Protein AF-A0A9N7NUY6-F1 (afdb_monomer)

Solvent-accessible surface area (backbone atoms only — not comparable to full-atom values): 10289 Å² total; per-residue (Å²): 132,96,66,63,71,72,60,40,54,57,51,52,54,42,54,70,32,87,65,58,11,54,56,52,51,49,50,54,33,50,78,67,44,47,50,50,52,76,75,67,54,86,74,86,71,79,90,78,92,64,94,82,74,85,86,71,93,69,85,59,91,86,60,96,50,85,65,53,81,79,43,56,75,67,57,44,51,52,54,50,50,54,57,61,70,30,77,91,62,59,73,85,68,78,90,67,93,65,94,73,82,87,48,74,65,54,52,53,50,32,36,73,68,63,76,45,44,48,37,59,52,45,54,53,49,52,52,51,53,51,57,36,44,69,40,99,72,53,54,68,91,61,98,75,86,56,69,68,58,52,47,50,56,18,44,58,50,36,54,62,66,73,108

Structure (mmCIF, N/CA/C/O backbone):
data_AF-A0A9N7NUY6-F1
#
_entry.id   AF-A0A9N7NUY6-F1
#
loop_
_atom_site.group_PDB
_atom_site.id
_atom_site.type_symbol
_atom_site.label_atom_id
_atom_site.label_alt_id
_atom_site.label_comp_id
_atom_site.label_asym_id
_atom_site.label_entity_id
_atom_site.label_seq_id
_atom_site.pdbx_PDB_ins_code
_atom_site.Cartn_x
_atom_site.Cartn_y
_atom_site.Cartn_z
_atom_site.occupancy
_atom_site.B_iso_or_equiv
_atom_site.auth_seq_id
_atom_site.auth_comp_id
_atom_site.auth_asym_id
_atom_site.auth_atom_id
_atom_site.pdbx_PDB_model_num
ATOM 1 N N . PRO A 1 1 ? 8.171 9.502 -24.222 1.00 76.06 1 PRO A N 1
ATOM 2 C CA . PRO A 1 1 ? 7.004 10.214 -24.803 1.00 76.06 1 PRO A CA 1
ATOM 3 C C . PRO A 1 1 ? 5.760 9.887 -23.973 1.00 76.06 1 PRO A C 1
ATOM 5 O O . PRO A 1 1 ? 5.612 8.737 -23.573 1.00 76.06 1 PRO A O 1
ATOM 8 N N . ARG A 1 2 ? 4.897 10.867 -23.682 1.00 84.69 2 ARG A N 1
ATOM 9 C CA . ARG A 1 2 ? 3.636 10.600 -22.977 1.00 84.69 2 ARG A CA 1
ATOM 10 C C . ARG A 1 2 ? 2.635 10.021 -23.978 1.00 84.69 2 ARG A C 1
ATOM 12 O O . ARG A 1 2 ? 2.288 10.689 -24.944 1.00 84.69 2 ARG A O 1
ATOM 19 N N . MET A 1 3 ? 2.215 8.780 -23.766 1.00 90.56 3 MET A N 1
ATOM 20 C CA . MET A 1 3 ? 1.298 8.050 -24.644 1.00 90.56 3 MET A CA 1
ATOM 21 C C . MET A 1 3 ? 0.168 7.471 -23.796 1.00 90.56 3 MET A C 1
ATOM 23 O O . MET A 1 3 ? 0.414 6.978 -22.699 1.00 90.56 3 MET A O 1
ATOM 27 N N . ALA A 1 4 ? -1.065 7.552 -24.287 1.00 93.25 4 ALA A N 1
ATOM 28 C CA . ALA A 1 4 ? -2.247 7.039 -23.603 1.00 93.25 4 ALA A CA 1
ATOM 29 C C . ALA A 1 4 ? -3.249 6.484 -24.624 1.00 93.25 4 ALA A C 1
ATOM 31 O O . ALA A 1 4 ? -3.191 6.819 -25.811 1.00 93.25 4 ALA A O 1
ATOM 32 N N . GLY A 1 5 ? -4.166 5.633 -24.162 1.00 93.50 5 GLY A N 1
ATOM 33 C CA . GLY A 1 5 ? -5.208 5.045 -25.005 1.00 93.50 5 GLY A CA 1
ATOM 34 C C . GLY A 1 5 ? -4.640 4.164 -26.121 1.00 93.50 5 GLY A C 1
ATOM 35 O O . GLY A 1 5 ? -3.661 3.453 -25.926 1.00 93.50 5 GLY A O 1
ATOM 36 N N . PHE A 1 6 ? -5.234 4.213 -27.312 1.00 94.69 6 PHE A N 1
ATOM 37 C CA . PHE A 1 6 ? -4.855 3.350 -28.439 1.00 94.69 6 PHE A CA 1
ATOM 38 C C . PHE A 1 6 ? -3.360 3.415 -28.802 1.00 94.69 6 PHE A C 1
ATOM 40 O O . PHE A 1 6 ? -2.754 2.391 -29.116 1.00 94.69 6 PHE A O 1
ATOM 47 N N . LEU A 1 7 ? -2.743 4.597 -28.693 1.00 93.50 7 LEU A N 1
ATOM 48 C CA . LEU A 1 7 ? -1.335 4.793 -29.036 1.00 93.50 7 LEU A CA 1
ATOM 49 C C . LEU A 1 7 ? -0.398 3.943 -28.165 1.00 93.50 7 LEU A C 1
ATOM 51 O O . LEU A 1 7 ? 0.581 3.405 -28.678 1.00 93.50 7 LEU A O 1
ATOM 55 N N . VAL A 1 8 ? -0.715 3.765 -26.873 1.00 95.25 8 VAL A N 1
ATOM 56 C CA . VAL A 1 8 ? 0.107 2.921 -25.989 1.00 95.25 8 VAL A CA 1
ATOM 57 C C . VAL A 1 8 ? 0.049 1.457 -26.416 1.00 95.25 8 VAL A C 1
ATOM 59 O O . VAL A 1 8 ? 1.061 0.768 -26.370 1.00 95.25 8 VAL A O 1
ATOM 62 N N . ARG A 1 9 ? -1.109 0.998 -26.907 1.00 94.12 9 ARG A N 1
ATOM 63 C CA . ARG A 1 9 ? -1.303 -0.382 -27.361 1.00 94.12 9 ARG A CA 1
ATOM 64 C C . ARG A 1 9 ? -0.483 -0.685 -28.612 1.00 94.12 9 ARG A C 1
ATOM 66 O O . ARG A 1 9 ? 0.156 -1.728 -28.675 1.00 94.12 9 ARG A O 1
ATOM 73 N N . VAL A 1 10 ? -0.471 0.232 -29.582 1.00 93.62 10 VAL A N 1
ATOM 74 C CA . VAL A 1 10 ? 0.333 0.091 -30.809 1.00 93.62 10 VAL A CA 1
ATOM 75 C C . VAL A 1 10 ? 1.825 0.070 -30.485 1.00 93.62 10 VAL A C 1
ATOM 77 O O . VAL A 1 10 ? 2.559 -0.760 -31.012 1.00 93.62 10 VAL A O 1
ATOM 80 N N . VAL A 1 11 ? 2.278 0.955 -29.595 1.00 92.06 11 VAL A N 1
ATOM 81 C CA . VAL A 1 11 ? 3.693 1.020 -29.206 1.00 92.06 11 VAL A CA 1
ATOM 82 C C . VAL A 1 11 ? 4.115 -0.201 -28.392 1.00 92.06 11 VAL A C 1
ATOM 84 O O . VAL A 1 11 ? 5.199 -0.721 -28.635 1.00 92.06 11 VAL A O 1
ATOM 87 N N . ALA A 1 12 ? 3.269 -0.698 -27.485 1.00 93.81 12 ALA A N 1
ATOM 88 C CA . ALA A 1 12 ? 3.522 -1.945 -26.764 1.00 93.81 12 ALA A CA 1
ATOM 89 C C . ALA A 1 12 ? 3.647 -3.133 -27.732 1.00 93.81 12 ALA A C 1
ATOM 91 O O . ALA A 1 12 ? 4.642 -3.848 -27.693 1.00 93.81 12 ALA A O 1
ATOM 92 N N . TRP A 1 13 ? 2.716 -3.262 -28.683 1.00 94.69 13 TRP A N 1
ATOM 93 C CA . TRP A 1 13 ? 2.779 -4.296 -29.720 1.00 94.69 13 TRP A CA 1
ATOM 94 C C . TRP A 1 13 ? 4.060 -4.211 -30.567 1.00 94.69 13 TRP A C 1
ATOM 96 O O . TRP A 1 13 ? 4.680 -5.226 -30.876 1.00 94.69 13 TRP A O 1
ATOM 106 N N . LEU A 1 14 ? 4.499 -2.996 -30.913 1.00 93.81 14 LEU A N 1
ATOM 107 C CA . LEU A 1 14 ? 5.741 -2.783 -31.655 1.00 93.81 14 LEU A CA 1
ATOM 108 C C . LEU A 1 14 ? 6.985 -3.152 -30.830 1.00 93.81 14 LEU A C 1
ATOM 110 O O . LEU A 1 14 ? 7.925 -3.720 -31.380 1.00 93.81 14 LEU A O 1
ATOM 114 N N . LEU A 1 15 ? 6.988 -2.851 -29.526 1.00 92.94 15 LEU A N 1
ATOM 115 C CA . LEU A 1 15 ? 8.057 -3.230 -28.595 1.00 92.94 15 LEU A CA 1
ATOM 116 C C . LEU A 1 15 ? 8.148 -4.748 -28.392 1.00 92.94 15 LEU A C 1
ATOM 118 O O . LEU A 1 15 ? 9.247 -5.265 -28.217 1.00 92.94 15 LEU A O 1
ATOM 122 N N . GLU A 1 16 ? 7.020 -5.453 -28.444 1.00 95.19 16 GLU A N 1
ATOM 123 C CA . GLU A 1 16 ? 6.944 -6.915 -28.326 1.00 95.19 16 GLU A CA 1
ATOM 124 C C . GLU A 1 16 ? 7.281 -7.645 -29.640 1.00 95.19 16 GLU A C 1
ATOM 126 O O . GLU A 1 16 ? 7.495 -8.857 -29.646 1.00 95.19 16 GLU A O 1
ATOM 131 N N . SER A 1 17 ? 7.366 -6.928 -30.766 1.00 95.19 17 SER A N 1
ATOM 132 C CA . SER A 1 17 ? 7.723 -7.515 -32.058 1.00 95.19 17 SER A CA 1
ATOM 133 C C . SER A 1 17 ? 9.192 -7.979 -32.084 1.00 95.19 17 SER A C 1
ATOM 135 O O . SER A 1 17 ? 10.079 -7.183 -31.766 1.00 95.19 17 SER A O 1
ATOM 137 N N . PRO A 1 18 ? 9.499 -9.204 -32.560 1.00 90.00 18 PRO A N 1
ATOM 138 C CA . PRO A 1 18 ? 10.855 -9.765 -32.528 1.00 90.00 18 PRO A CA 1
ATOM 139 C C . PRO A 1 18 ? 11.931 -8.918 -33.222 1.00 90.00 18 PRO A C 1
ATOM 141 O O . PRO A 1 18 ? 13.077 -8.887 -32.783 1.00 90.00 18 PRO A O 1
ATOM 144 N N . ILE A 1 19 ? 11.573 -8.234 -34.312 1.00 89.06 19 ILE A N 1
ATOM 145 C CA . ILE A 1 19 ? 12.518 -7.458 -35.129 1.00 89.06 19 ILE A CA 1
ATOM 146 C C . ILE A 1 19 ? 12.427 -5.973 -34.771 1.00 89.06 19 ILE A C 1
ATOM 148 O O . ILE A 1 19 ? 13.423 -5.339 -34.419 1.00 89.06 19 ILE A O 1
ATOM 152 N N . PHE A 1 20 ? 11.219 -5.408 -34.827 1.00 91.50 20 PHE A N 1
ATOM 153 C CA . PHE A 1 20 ? 11.017 -3.977 -34.612 1.00 91.50 20 PHE A CA 1
ATOM 154 C C . PHE A 1 20 ? 11.225 -3.559 -33.152 1.00 91.50 20 PHE A C 1
ATOM 156 O O . PHE A 1 20 ? 11.720 -2.458 -32.906 1.00 91.50 20 PHE A O 1
ATOM 163 N N . GLY A 1 21 ? 10.931 -4.442 -32.194 1.00 92.88 21 GLY A N 1
ATOM 164 C CA . GLY A 1 21 ? 11.109 -4.176 -30.770 1.00 92.88 21 GLY A CA 1
ATOM 165 C C . GLY A 1 21 ? 12.572 -3.974 -30.395 1.00 92.88 21 GLY A C 1
ATOM 166 O O . GLY A 1 21 ? 12.907 -3.005 -29.713 1.00 92.88 21 GLY A O 1
ATOM 167 N N . GLY A 1 22 ? 13.469 -4.817 -30.918 1.00 91.81 22 GLY A N 1
ATOM 168 C CA . GLY A 1 22 ? 14.912 -4.693 -30.694 1.00 91.81 22 GLY A CA 1
ATOM 169 C C . GLY A 1 22 ? 15.488 -3.383 -31.240 1.00 91.81 22 GLY A C 1
ATOM 170 O O . GLY A 1 22 ? 16.233 -2.693 -30.541 1.00 91.81 22 GLY A O 1
ATOM 171 N N . ILE A 1 23 ? 15.087 -2.997 -32.457 1.00 92.75 23 ILE A N 1
ATOM 172 C CA . ILE A 1 23 ? 15.505 -1.736 -33.091 1.00 92.75 23 ILE A CA 1
ATOM 173 C C . ILE A 1 23 ? 15.007 -0.540 -32.273 1.00 92.75 23 ILE A C 1
ATOM 175 O O . ILE A 1 23 ? 15.782 0.359 -31.937 1.00 92.75 23 ILE A O 1
ATOM 179 N N . LEU A 1 24 ? 13.724 -0.536 -31.911 1.00 91.81 24 LEU A N 1
ATOM 180 C CA . LEU A 1 24 ? 13.118 0.540 -31.134 1.00 91.81 24 LEU A CA 1
ATOM 181 C C . LEU A 1 24 ? 13.771 0.677 -29.752 1.00 91.81 24 LEU A C 1
ATOM 183 O O . LEU A 1 24 ? 14.123 1.784 -29.340 1.00 91.81 24 LEU A O 1
ATOM 187 N N . LEU A 1 25 ? 14.001 -0.438 -29.056 1.00 91.62 25 LEU A N 1
ATOM 188 C CA . LEU A 1 25 ? 14.656 -0.458 -27.750 1.00 91.62 25 LEU A CA 1
ATOM 189 C C . LEU A 1 25 ? 16.107 0.030 -27.829 1.00 91.62 25 LEU A C 1
ATOM 191 O O . LEU A 1 25 ? 16.554 0.756 -26.939 1.00 91.62 25 LEU A O 1
ATOM 195 N N . TYR A 1 26 ? 16.836 -0.325 -28.890 1.00 91.00 26 TYR A N 1
ATOM 196 C CA . TYR A 1 26 ? 18.185 0.182 -29.132 1.00 91.00 26 TYR A CA 1
ATOM 197 C C . TYR A 1 26 ? 18.196 1.713 -29.223 1.00 91.00 26 TYR A C 1
ATOM 199 O O . TYR A 1 26 ? 18.966 2.359 -28.509 1.00 91.00 26 TYR A O 1
ATOM 207 N N . PHE A 1 27 ? 17.304 2.308 -30.024 1.00 91.75 27 PHE A N 1
ATOM 208 C CA . PHE A 1 27 ? 17.191 3.767 -30.120 1.00 91.75 27 PHE A CA 1
ATOM 209 C C . PHE A 1 27 ? 16.808 4.409 -28.785 1.00 91.75 27 PHE A C 1
ATOM 211 O O . PHE A 1 27 ? 17.408 5.413 -28.405 1.00 91.75 27 PHE A O 1
ATOM 218 N N . LEU A 1 28 ? 15.872 3.819 -28.034 1.00 92.00 28 LEU A N 1
ATOM 219 C CA . LEU A 1 28 ? 15.496 4.318 -26.709 1.00 92.00 28 LEU A CA 1
ATOM 220 C C . LEU A 1 28 ? 16.687 4.302 -25.740 1.00 92.00 28 LEU A C 1
ATOM 222 O O . LEU A 1 28 ? 16.945 5.305 -25.079 1.00 92.00 28 LEU A O 1
ATOM 226 N N . LYS A 1 29 ? 17.458 3.211 -25.681 1.00 92.81 29 LYS A N 1
ATOM 227 C CA . LYS A 1 29 ? 18.650 3.118 -24.819 1.00 92.81 29 LYS A CA 1
ATOM 228 C C . LYS A 1 29 ? 19.759 4.073 -25.253 1.00 92.81 29 LYS A C 1
ATOM 230 O O . LYS A 1 29 ? 20.421 4.660 -24.400 1.00 92.81 29 LYS A O 1
ATOM 235 N N . LYS A 1 30 ? 19.967 4.230 -26.561 1.00 92.00 30 LYS A N 1
ATOM 236 C CA . LYS A 1 30 ? 20.984 5.125 -27.126 1.00 92.00 30 LYS A CA 1
ATOM 237 C C . LYS A 1 30 ? 20.658 6.592 -26.849 1.00 92.00 30 LYS A C 1
ATOM 239 O O . LYS A 1 30 ? 21.516 7.313 -26.356 1.00 92.00 30 LYS A O 1
ATOM 244 N N . ASN A 1 31 ? 19.417 7.008 -27.100 1.00 93.06 31 ASN A N 1
ATOM 245 C CA . ASN A 1 31 ? 18.982 8.395 -26.916 1.00 93.06 31 ASN A CA 1
ATOM 246 C C . ASN A 1 31 ? 18.939 8.815 -25.437 1.00 93.06 31 ASN A C 1
ATOM 248 O O . ASN A 1 31 ? 19.050 9.999 -25.147 1.00 93.06 31 ASN A O 1
ATOM 252 N N . ASN A 1 32 ? 18.813 7.858 -24.509 1.00 92.81 32 ASN A N 1
ATOM 253 C CA . ASN A 1 32 ? 18.884 8.099 -23.062 1.00 92.81 32 ASN A CA 1
ATOM 254 C C . ASN A 1 32 ? 2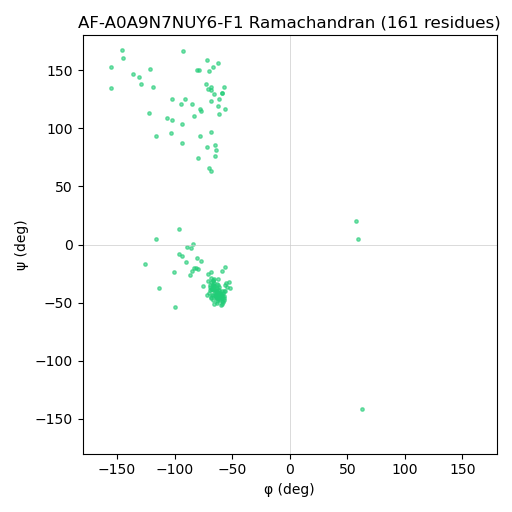0.282 7.831 -22.470 1.00 92.81 32 ASN A C 1
ATOM 256 O O . ASN A 1 32 ? 20.411 7.704 -21.257 1.00 92.81 32 ASN A O 1
ATOM 260 N N . LEU A 1 33 ? 21.323 7.686 -23.303 1.00 92.62 33 LEU A N 1
ATOM 261 C CA . LEU A 1 33 ? 22.721 7.443 -22.904 1.00 92.62 33 LEU A CA 1
ATOM 262 C C . LEU A 1 33 ? 22.974 6.160 -22.084 1.00 92.62 33 LEU A C 1
ATOM 264 O O . LEU A 1 33 ? 24.113 5.878 -21.720 1.00 92.62 33 LEU A O 1
ATOM 268 N N . ILE A 1 34 ? 21.960 5.317 -21.868 1.00 93.81 34 ILE A N 1
ATOM 269 C CA . ILE A 1 34 ? 22.080 4.035 -21.156 1.00 93.81 34 ILE A CA 1
ATOM 270 C C . ILE A 1 34 ? 23.082 3.128 -21.869 1.00 93.81 34 ILE A C 1
ATOM 272 O O . ILE A 1 34 ? 23.924 2.508 -21.231 1.00 93.81 34 ILE A O 1
ATOM 276 N N . HIS A 1 35 ? 23.027 3.072 -23.202 1.00 91.56 35 HIS A N 1
ATOM 277 C CA . HIS A 1 35 ? 23.982 2.286 -23.985 1.00 91.56 35 HIS A CA 1
ATOM 278 C C . HIS A 1 35 ? 25.421 2.808 -23.829 1.00 91.56 35 HIS A C 1
ATOM 280 O O . HIS A 1 35 ? 26.363 2.024 -23.810 1.00 91.56 35 HIS A O 1
ATOM 286 N N . GLN A 1 36 ? 25.600 4.125 -23.680 1.00 90.81 36 GLN A N 1
ATOM 287 C CA . GLN A 1 36 ? 26.915 4.715 -23.438 1.00 90.81 36 GLN A CA 1
ATOM 288 C C . GLN A 1 36 ? 27.453 4.336 -22.056 1.00 90.81 36 GLN A C 1
ATOM 290 O O . GLN A 1 36 ? 28.597 3.903 -21.940 1.00 90.81 36 GLN A O 1
ATOM 295 N N . LEU A 1 37 ? 26.607 4.444 -21.031 1.00 92.00 37 LEU A N 1
ATOM 296 C CA . LEU A 1 37 ? 26.958 4.126 -19.653 1.00 92.00 37 LEU A CA 1
ATOM 297 C C . LEU A 1 37 ? 27.245 2.631 -19.458 1.00 92.00 37 LEU A C 1
ATOM 299 O O . LEU A 1 37 ? 28.292 2.273 -18.941 1.00 92.00 37 LEU A O 1
ATOM 303 N N . VAL A 1 38 ? 26.342 1.753 -19.897 1.00 90.88 38 VAL A N 1
ATOM 304 C CA . VAL A 1 38 ? 26.436 0.309 -19.626 1.00 90.88 38 VAL A CA 1
ATOM 305 C C . VAL A 1 38 ? 27.503 -0.379 -20.481 1.00 90.88 38 VAL A C 1
ATOM 307 O O . VAL A 1 38 ? 28.144 -1.312 -20.009 1.00 90.88 38 VAL A O 1
ATOM 310 N N . SER A 1 39 ? 27.695 0.043 -21.736 1.00 90.94 39 SER A N 1
ATOM 311 C CA . SER A 1 39 ? 28.579 -0.669 -22.672 1.00 90.94 39 SER A CA 1
ATOM 312 C C . SER A 1 39 ? 29.959 -0.038 -22.843 1.00 90.94 39 SER A C 1
ATOM 314 O O . SER A 1 39 ? 30.881 -0.744 -23.243 1.00 90.94 39 SER A O 1
ATOM 316 N N . PHE A 1 40 ? 30.122 1.263 -22.572 1.00 93.06 40 PHE A N 1
ATOM 317 C CA . PHE A 1 40 ? 31.380 1.970 -22.853 1.00 93.06 40 PHE A CA 1
ATOM 318 C C . PHE A 1 40 ? 31.994 2.698 -21.654 1.00 93.06 40 PHE A C 1
ATOM 320 O O . PHE A 1 40 ? 33.176 3.042 -21.717 1.00 93.06 40 PHE A O 1
ATOM 327 N N . ALA A 1 41 ? 31.247 2.952 -20.575 1.00 93.00 41 ALA A N 1
ATOM 328 C CA . ALA A 1 41 ? 31.835 3.579 -19.397 1.00 93.00 41 ALA A CA 1
ATOM 329 C C . ALA A 1 41 ? 32.746 2.591 -18.658 1.00 93.00 41 ALA A C 1
ATOM 331 O O . ALA A 1 41 ? 32.415 1.420 -18.477 1.00 93.00 41 ALA A O 1
ATOM 332 N N . LYS A 1 42 ? 33.904 3.082 -18.211 1.00 92.88 42 LYS A N 1
ATOM 333 C CA . LYS A 1 42 ? 34.809 2.337 -17.334 1.00 92.88 42 LYS A CA 1
ATOM 334 C C . LYS A 1 42 ? 34.486 2.705 -15.892 1.00 92.88 42 LYS A C 1
ATOM 336 O O . LYS A 1 42 ? 34.842 3.793 -15.452 1.00 92.88 42 LYS A O 1
ATOM 341 N N . ILE A 1 43 ? 33.799 1.808 -15.195 1.00 92.88 43 ILE A N 1
ATOM 342 C CA . ILE A 1 43 ? 33.516 1.915 -13.761 1.00 92.88 43 ILE A CA 1
ATOM 343 C C . ILE A 1 43 ? 34.618 1.135 -13.046 1.00 92.88 43 ILE A C 1
ATOM 345 O O . ILE A 1 43 ? 34.852 -0.029 -13.370 1.00 92.88 43 ILE A O 1
ATOM 349 N N . GLN A 1 44 ? 35.363 1.807 -12.170 1.00 94.25 44 GLN A N 1
ATOM 350 C CA . GLN A 1 44 ? 36.508 1.205 -11.474 1.00 94.25 44 GLN A CA 1
ATOM 351 C C . GLN A 1 44 ? 36.061 0.481 -10.205 1.00 94.25 44 GLN A C 1
ATOM 353 O O . GLN A 1 44 ? 36.709 -0.456 -9.745 1.00 94.25 44 GLN A O 1
ATOM 358 N N . GLU A 1 45 ? 34.944 0.933 -9.652 1.00 92.69 45 GLU A N 1
ATOM 359 C CA . GLU A 1 45 ? 34.326 0.412 -8.456 1.00 92.69 45 GLU A CA 1
ATOM 360 C C . GLU A 1 45 ? 33.773 -0.999 -8.714 1.00 92.69 45 GLU A C 1
ATOM 362 O O . GLU A 1 45 ? 33.127 -1.242 -9.741 1.00 92.69 45 GLU A O 1
ATOM 367 N N . PRO A 1 46 ? 33.995 -1.950 -7.791 1.00 92.44 46 PRO A N 1
ATOM 368 C CA . PRO A 1 46 ? 33.382 -3.264 -7.887 1.00 92.44 46 PRO A CA 1
ATOM 369 C C . PRO A 1 46 ? 31.856 -3.160 -7.716 1.00 92.44 46 PRO A C 1
ATOM 371 O O . PRO A 1 46 ? 31.362 -2.255 -7.037 1.00 92.44 46 PRO A O 1
ATOM 374 N N . PRO A 1 47 ? 31.082 -4.092 -8.296 1.00 92.81 47 PRO A N 1
ATOM 375 C CA . PRO A 1 47 ? 29.631 -4.063 -8.184 1.00 92.81 47 PRO A CA 1
ATOM 376 C C . PRO A 1 47 ? 29.181 -4.298 -6.737 1.00 92.81 47 PRO A C 1
ATOM 378 O O . PRO A 1 47 ? 29.556 -5.288 -6.108 1.00 92.81 47 PRO A O 1
ATOM 381 N N . LEU A 1 48 ? 28.316 -3.413 -6.241 1.00 92.88 48 LEU A N 1
ATOM 382 C CA . LEU A 1 48 ? 27.622 -3.565 -4.967 1.00 92.88 48 LEU A CA 1
ATOM 383 C C . LEU A 1 48 ? 26.178 -4.022 -5.228 1.00 92.88 48 LEU A C 1
ATOM 385 O O . LEU A 1 48 ? 25.356 -3.250 -5.714 1.00 92.88 48 LEU A O 1
ATOM 389 N N . PHE A 1 49 ? 25.873 -5.289 -4.933 1.00 92.75 49 PHE A N 1
ATOM 390 C CA . PHE A 1 49 ? 24.559 -5.887 -5.228 1.00 92.75 49 PHE A CA 1
ATOM 391 C C . PHE A 1 49 ? 23.497 -5.622 -4.156 1.00 92.75 49 PHE A C 1
ATOM 393 O O . PHE A 1 49 ? 22.304 -5.695 -4.443 1.00 92.75 49 PHE A O 1
ATOM 400 N N . VAL A 1 50 ? 23.926 -5.328 -2.928 1.00 93.69 50 VAL A N 1
ATOM 401 C CA . VAL A 1 50 ? 23.056 -5.006 -1.792 1.00 93.69 50 VAL A CA 1
ATOM 402 C C . VAL A 1 50 ? 23.624 -3.802 -1.044 1.00 93.69 50 VAL A C 1
ATOM 404 O O . VAL A 1 50 ? 24.846 -3.671 -0.993 1.00 93.69 50 VAL A O 1
ATOM 407 N N . PRO A 1 51 ? 22.789 -2.928 -0.456 1.00 91.12 51 PRO A N 1
ATOM 408 C CA . PRO A 1 51 ? 23.287 -1.802 0.324 1.00 91.12 51 PRO A CA 1
ATOM 409 C C . PRO A 1 51 ? 24.202 -2.277 1.463 1.00 91.12 51 PRO A C 1
ATOM 411 O O . PRO A 1 51 ? 23.762 -2.991 2.362 1.00 91.12 51 PRO A O 1
ATOM 414 N N . SER A 1 52 ? 25.479 -1.890 1.421 1.00 89.19 52 SER A N 1
ATOM 415 C CA . SER A 1 52 ? 26.441 -2.116 2.501 1.00 89.19 52 SER A CA 1
ATOM 416 C C . SER A 1 52 ? 26.641 -0.807 3.257 1.00 89.19 52 SER A C 1
ATOM 418 O O . SER A 1 52 ? 27.412 0.055 2.830 1.00 89.19 52 SER A O 1
ATOM 420 N N . HIS A 1 53 ? 25.917 -0.641 4.359 1.00 82.75 53 HIS A N 1
ATOM 421 C CA . HIS A 1 53 ? 26.100 0.503 5.244 1.00 82.75 53 HIS A CA 1
ATOM 422 C C . HIS A 1 53 ? 27.128 0.139 6.319 1.00 82.75 53 HIS A C 1
ATOM 424 O O . HIS A 1 53 ? 26.945 -0.886 6.982 1.00 82.75 53 HIS A O 1
ATOM 430 N N . PRO A 1 54 ? 28.212 0.919 6.493 1.00 82.44 54 PRO A N 1
ATOM 431 C CA . PRO A 1 54 ? 29.072 0.747 7.652 1.00 82.44 54 PRO A CA 1
ATOM 432 C C . PRO A 1 54 ? 28.228 1.014 8.901 1.00 82.44 54 PRO A C 1
ATOM 434 O O . PRO A 1 54 ? 27.561 2.043 8.996 1.00 82.44 54 PRO A O 1
ATOM 437 N N . TYR A 1 55 ? 28.203 0.053 9.820 1.00 73.31 55 TYR A N 1
ATOM 438 C CA . TYR A 1 55 ? 27.574 0.248 11.117 1.00 73.31 55 TYR A CA 1
ATOM 439 C C . TYR A 1 55 ? 28.577 0.958 12.023 1.00 73.31 55 TYR A C 1
ATOM 441 O O . TYR A 1 55 ? 29.594 0.375 12.396 1.00 73.31 55 TYR A O 1
ATOM 449 N N 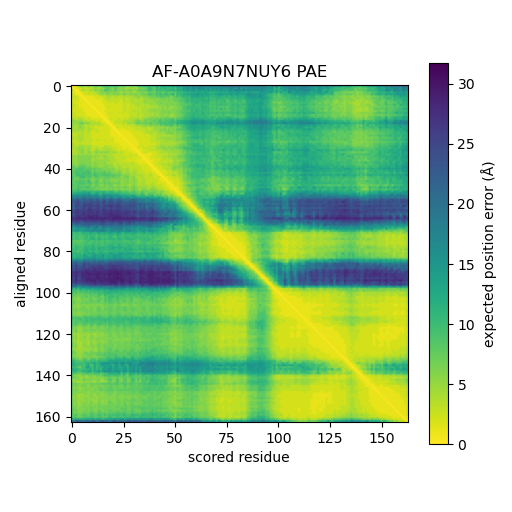. GLU A 1 56 ? 28.298 2.214 12.346 1.00 74.69 56 GLU A N 1
ATOM 450 C CA . GLU A 1 56 ? 28.937 2.913 13.454 1.00 74.69 56 GLU A CA 1
ATOM 451 C C . GLU A 1 56 ? 27.938 2.916 14.612 1.00 74.69 56 GLU A C 1
ATOM 453 O O . GLU A 1 56 ? 26.786 3.317 14.441 1.00 74.69 56 GLU A O 1
ATOM 458 N N . GLU A 1 57 ? 28.356 2.420 15.776 1.00 64.31 57 GLU A N 1
ATOM 459 C CA . GLU A 1 57 ? 27.559 2.473 17.001 1.00 64.31 57 GLU A CA 1
ATOM 460 C C . GLU A 1 57 ? 27.534 3.930 17.482 1.00 64.31 57 GLU A C 1
ATOM 462 O O . GLU A 1 57 ? 28.374 4.382 18.258 1.00 64.31 57 GLU A O 1
ATOM 467 N N . ILE A 1 58 ? 26.617 4.715 16.921 1.00 67.06 58 ILE A N 1
ATOM 468 C CA . ILE A 1 58 ? 26.364 6.078 17.373 1.00 67.06 58 ILE A CA 1
ATOM 469 C C . ILE A 1 58 ? 25.541 5.949 18.655 1.00 67.06 58 ILE A C 1
ATOM 471 O O . ILE A 1 58 ? 24.406 5.475 18.614 1.00 67.06 58 ILE A O 1
ATOM 475 N N . GLU A 1 59 ? 26.099 6.364 19.796 1.00 61.44 59 GLU A N 1
ATOM 476 C CA . GLU A 1 59 ? 25.326 6.528 21.031 1.00 61.44 59 GLU A CA 1
ATOM 477 C C . GLU A 1 59 ? 24.297 7.655 20.837 1.00 61.44 59 GLU A C 1
ATOM 479 O O . GLU A 1 59 ? 24.539 8.829 21.136 1.00 61.44 59 GLU A O 1
ATOM 484 N N . GLU A 1 60 ? 23.135 7.311 20.285 1.00 61.22 60 GLU A N 1
ATOM 485 C CA . GLU A 1 60 ? 21.994 8.211 20.184 1.00 61.22 60 GLU A CA 1
ATOM 486 C C . GLU A 1 60 ? 21.441 8.462 21.593 1.00 61.22 60 GLU A C 1
ATOM 488 O O . GLU A 1 60 ? 20.665 7.677 22.136 1.00 61.22 60 GLU A O 1
ATOM 493 N N . LYS A 1 61 ? 21.865 9.578 22.198 1.00 60.44 61 LYS A N 1
ATOM 494 C CA . LYS A 1 61 ? 21.584 9.951 23.598 1.00 60.44 61 LYS A CA 1
ATOM 495 C C . LYS A 1 61 ? 20.097 10.004 23.977 1.00 60.44 61 LYS A C 1
ATOM 497 O O . LYS A 1 61 ? 19.790 9.906 25.161 1.00 60.44 61 LYS A O 1
ATOM 502 N N . ASP A 1 62 ? 19.198 10.103 22.996 1.00 58.50 62 ASP A N 1
ATOM 503 C CA . ASP A 1 62 ? 17.760 10.309 23.211 1.00 58.50 62 ASP A CA 1
ATOM 504 C C . ASP A 1 62 ? 16.871 9.152 22.719 1.00 58.50 62 ASP A C 1
ATOM 506 O O . ASP A 1 62 ? 15.642 9.240 22.785 1.00 58.50 62 ASP A O 1
ATOM 510 N N . VAL A 1 63 ? 17.448 8.042 22.242 1.00 61.41 63 VAL A N 1
ATOM 511 C CA . VAL A 1 63 ? 16.661 6.929 21.691 1.00 61.41 63 VAL A CA 1
ATOM 512 C C . VAL A 1 63 ? 16.664 5.749 22.658 1.00 61.41 63 VAL A C 1
ATOM 514 O O . VAL A 1 63 ? 17.644 5.022 22.800 1.00 61.41 63 VAL A O 1
ATOM 517 N N . LYS A 1 64 ? 15.513 5.499 23.298 1.00 61.41 64 LYS A N 1
ATOM 518 C CA . LYS A 1 64 ? 15.223 4.241 24.014 1.00 61.41 64 LYS A CA 1
ATOM 519 C C . LYS A 1 64 ? 15.047 3.101 22.991 1.00 61.41 64 LYS A C 1
ATOM 521 O O . LYS A 1 64 ? 13.934 2.634 22.767 1.00 61.41 64 LYS A O 1
ATOM 526 N N . GLY A 1 65 ? 16.120 2.752 22.280 1.00 57.50 65 GLY A N 1
ATOM 527 C CA . GLY A 1 65 ? 16.086 2.021 21.008 1.00 57.50 65 GLY A CA 1
ATOM 528 C C . GLY A 1 65 ? 16.656 0.600 20.965 1.00 57.50 65 GLY A C 1
ATOM 529 O O . GLY A 1 65 ? 16.057 -0.226 20.275 1.00 57.50 65 GLY A O 1
ATOM 530 N N . PRO A 1 66 ? 17.759 0.245 21.655 1.00 56.50 66 PRO A N 1
ATOM 531 C CA . PRO A 1 66 ? 18.437 -1.021 21.356 1.00 56.50 66 PRO A CA 1
ATOM 532 C C . PRO A 1 66 ? 17.642 -2.261 21.800 1.00 56.50 66 PRO A C 1
ATOM 534 O O . PRO A 1 66 ? 17.752 -3.323 21.189 1.00 56.50 66 PRO A O 1
ATOM 537 N N . GLU A 1 67 ? 16.773 -2.131 22.805 1.00 62.19 67 GLU A N 1
ATOM 538 C CA . GLU A 1 67 ? 15.971 -3.242 23.335 1.00 62.19 67 GLU A CA 1
ATOM 539 C C . GLU A 1 67 ? 14.709 -3.541 22.500 1.00 62.19 67 GLU A C 1
ATOM 541 O O . GLU A 1 67 ? 14.201 -4.663 22.529 1.00 62.19 67 GLU A O 1
ATOM 546 N N . LEU A 1 68 ? 14.228 -2.585 21.689 1.00 65.50 68 LEU A N 1
ATOM 547 C CA . LEU A 1 68 ? 12.996 -2.734 20.895 1.00 65.50 68 LEU A CA 1
ATOM 548 C C . LEU A 1 68 ? 13.091 -3.865 19.862 1.00 65.50 68 LEU A C 1
ATOM 550 O O . LEU A 1 68 ? 12.076 -4.474 19.520 1.00 65.50 68 LEU A O 1
ATOM 554 N N . HIS A 1 69 ? 14.295 -4.153 19.360 1.00 70.81 69 HIS A N 1
ATOM 555 C CA . HIS A 1 69 ? 14.519 -5.212 18.374 1.00 70.81 69 HIS A CA 1
ATOM 556 C C . HIS A 1 69 ? 14.232 -6.614 18.925 1.00 70.81 69 HIS A C 1
ATOM 558 O O . HIS A 1 69 ? 13.796 -7.481 18.167 1.00 70.81 69 HIS A O 1
ATOM 564 N N . TYR A 1 70 ? 14.426 -6.819 20.229 1.00 81.88 70 TYR A N 1
ATOM 565 C CA . TYR A 1 70 ? 14.219 -8.106 20.899 1.00 81.88 70 TYR A CA 1
ATOM 566 C C . TYR A 1 70 ? 12.814 -8.248 21.502 1.00 81.88 70 TYR A C 1
ATOM 568 O O . TYR A 1 70 ? 12.422 -9.343 21.897 1.00 81.88 70 TYR A O 1
ATOM 576 N N . MET A 1 71 ? 12.041 -7.161 21.542 1.00 84.94 71 MET A N 1
ATOM 577 C CA . MET A 1 71 ? 10.690 -7.133 22.097 1.00 84.94 71 MET A CA 1
ATOM 578 C C . MET A 1 71 ? 9.638 -7.673 21.122 1.00 84.94 71 MET A C 1
ATOM 580 O O . MET A 1 71 ? 9.708 -7.503 19.893 1.00 84.94 71 MET A O 1
ATOM 584 N N . SER A 1 72 ? 8.576 -8.254 21.672 1.00 92.31 72 SER A N 1
ATOM 585 C CA . SER A 1 72 ? 7.371 -8.577 20.914 1.00 92.31 72 SER A CA 1
ATOM 586 C C . SER A 1 72 ? 6.708 -7.299 20.364 1.00 92.31 72 SER A C 1
ATOM 588 O O . SER A 1 72 ? 6.889 -6.208 20.912 1.00 92.31 72 SER A O 1
ATOM 590 N N . PRO A 1 73 ? 5.917 -7.382 19.278 1.00 91.88 73 PRO A N 1
ATOM 591 C CA . PRO A 1 73 ? 5.209 -6.214 18.751 1.00 91.88 73 PRO A CA 1
ATOM 592 C C . PRO A 1 73 ? 4.311 -5.515 19.785 1.00 91.88 73 PRO A C 1
ATOM 594 O O . PRO A 1 73 ? 4.190 -4.295 19.753 1.00 91.88 73 PRO A O 1
ATOM 597 N N . ALA A 1 74 ? 3.711 -6.263 20.717 1.00 90.88 74 ALA A N 1
ATOM 598 C CA . ALA A 1 74 ? 2.849 -5.701 21.755 1.00 90.88 74 ALA A CA 1
ATOM 599 C C . ALA A 1 74 ? 3.635 -4.853 22.770 1.00 90.88 74 ALA A C 1
ATOM 601 O O . ALA A 1 74 ? 3.230 -3.733 23.073 1.00 90.88 74 ALA A O 1
ATOM 602 N N . GLU A 1 75 ? 4.782 -5.350 23.240 1.00 90.38 75 GLU A N 1
ATOM 603 C CA . GLU A 1 75 ? 5.671 -4.623 24.162 1.00 90.38 75 GLU A CA 1
ATOM 604 C C . GLU A 1 75 ? 6.221 -3.348 23.514 1.00 90.38 75 GLU A C 1
ATOM 606 O O . GLU A 1 75 ? 6.222 -2.280 24.128 1.00 90.38 75 GLU A O 1
ATOM 611 N N . ARG A 1 76 ? 6.592 -3.419 22.228 1.00 90.38 76 ARG A N 1
ATOM 612 C CA . ARG A 1 76 ? 7.015 -2.236 21.463 1.00 90.38 76 ARG A CA 1
ATOM 613 C C . ARG A 1 76 ? 5.926 -1.169 21.412 1.00 90.38 76 ARG A C 1
ATOM 615 O O . ARG A 1 76 ? 6.217 0.009 21.599 1.00 90.38 76 ARG A O 1
ATOM 622 N N . VAL A 1 77 ? 4.673 -1.566 21.176 1.00 90.31 77 VAL A N 1
ATOM 623 C CA . VAL A 1 77 ? 3.540 -0.629 21.164 1.00 90.31 77 VAL A CA 1
ATOM 624 C C . VAL A 1 77 ? 3.357 0.020 22.535 1.00 90.31 77 VAL A C 1
ATOM 626 O O . VAL A 1 77 ? 3.188 1.234 22.593 1.00 90.31 77 VAL A O 1
ATOM 629 N N . GLN A 1 78 ? 3.448 -0.736 23.631 1.00 88.50 78 GLN A N 1
ATOM 630 C CA . GLN A 1 78 ? 3.333 -0.184 24.988 1.00 88.50 78 GLN A CA 1
ATOM 631 C C . GLN A 1 78 ? 4.412 0.865 25.281 1.00 88.50 78 GLN A C 1
ATOM 633 O O . GLN A 1 78 ? 4.095 1.945 25.780 1.00 88.50 78 GLN A O 1
ATOM 638 N N . GLN A 1 79 ? 5.663 0.590 24.903 1.00 86.44 79 GLN A N 1
ATOM 639 C CA . GLN A 1 79 ? 6.765 1.537 25.070 1.00 86.44 79 GLN A CA 1
ATOM 640 C C . GLN A 1 79 ? 6.530 2.830 24.274 1.00 86.44 79 GLN A C 1
ATOM 642 O O . GLN A 1 79 ? 6.752 3.928 24.784 1.00 86.44 79 GLN A O 1
ATOM 647 N N . VAL A 1 80 ? 6.037 2.718 23.036 1.00 87.25 80 VAL A N 1
ATOM 648 C CA . VAL A 1 80 ? 5.701 3.882 22.201 1.00 87.25 80 VAL A CA 1
ATOM 649 C C . VAL A 1 80 ? 4.554 4.687 22.808 1.00 87.25 80 VAL A C 1
ATOM 651 O O . VAL A 1 80 ? 4.642 5.912 22.859 1.00 87.25 80 VAL A O 1
ATOM 654 N N . VAL A 1 81 ? 3.502 4.028 23.300 1.00 88.19 81 VAL A N 1
ATOM 655 C CA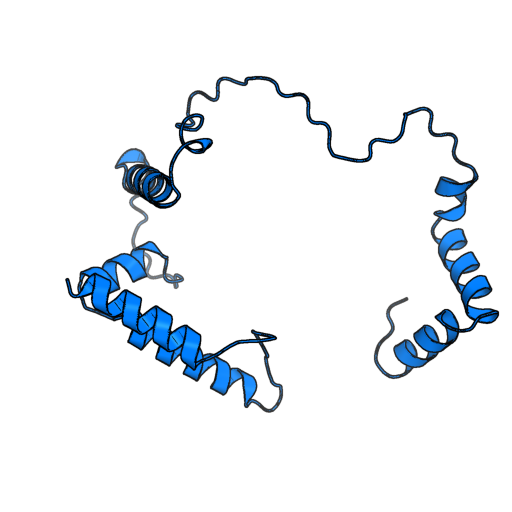 . VAL A 1 81 ? 2.376 4.700 23.970 1.00 88.19 81 VAL A CA 1
ATOM 65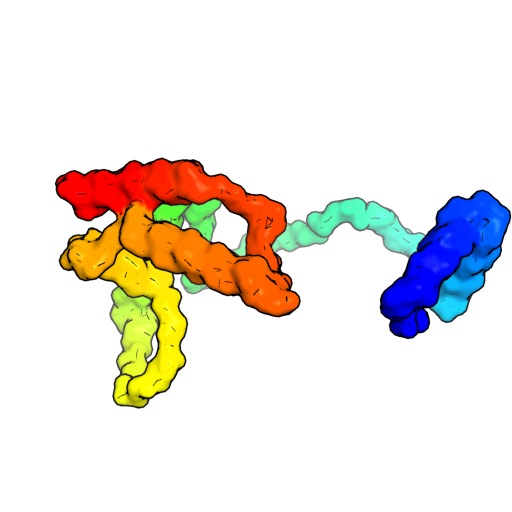6 C C . VAL A 1 81 ? 2.867 5.485 25.186 1.00 88.19 81 VAL A C 1
ATOM 658 O O . VAL A 1 81 ? 2.553 6.668 25.297 1.00 88.19 81 VAL A O 1
ATOM 661 N N . PHE A 1 82 ? 3.715 4.884 26.025 1.00 85.44 82 PHE A N 1
ATOM 662 C CA . PHE A 1 82 ? 4.322 5.568 27.169 1.00 85.44 82 PHE A CA 1
ATOM 663 C C . PHE A 1 82 ? 5.110 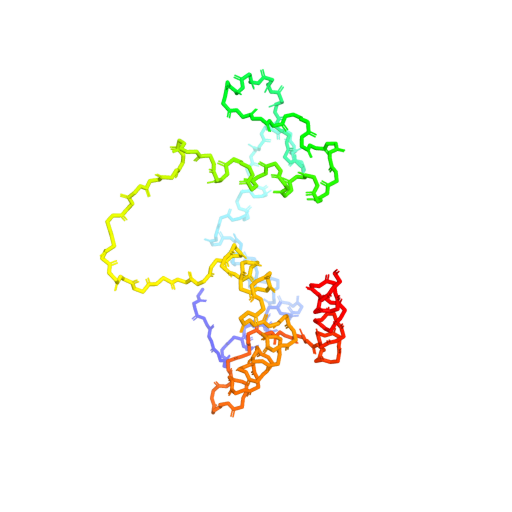6.822 26.753 1.00 85.44 82 PHE A C 1
ATOM 665 O O . PHE A 1 82 ? 4.971 7.879 27.366 1.00 85.44 82 PHE A O 1
ATOM 672 N N . CYS A 1 83 ? 5.907 6.738 25.684 1.00 82.88 83 CYS A N 1
ATOM 673 C CA . CYS A 1 83 ? 6.648 7.890 25.169 1.00 82.88 83 CYS A CA 1
ATOM 674 C C . CYS A 1 83 ? 5.720 8.997 24.637 1.00 82.88 83 CYS A C 1
ATOM 676 O O . CYS A 1 83 ? 5.976 10.175 24.883 1.00 82.88 83 CYS A O 1
ATOM 678 N N . LEU A 1 84 ? 4.642 8.642 23.930 1.00 83.31 84 LEU A N 1
ATOM 679 C CA . LEU A 1 84 ? 3.680 9.601 23.371 1.00 83.31 84 LEU A CA 1
ATOM 680 C C . LEU A 1 84 ? 2.850 10.312 24.448 1.00 83.31 84 LEU A C 1
ATOM 682 O O . LEU A 1 84 ? 2.517 11.483 24.284 1.00 83.31 84 LEU A O 1
ATOM 686 N N . GLU A 1 85 ? 2.520 9.618 25.535 1.00 80.12 85 GLU A N 1
ATOM 687 C CA . GLU A 1 85 ? 1.742 10.155 26.660 1.00 80.12 85 GLU A CA 1
ATOM 688 C C . GLU A 1 85 ? 2.607 10.886 27.700 1.00 80.12 85 GLU A C 1
ATOM 690 O O . GLU A 1 85 ? 2.076 11.465 28.650 1.00 80.12 85 GLU A O 1
ATOM 695 N N . SER A 1 86 ? 3.933 10.903 27.516 1.00 71.44 86 SER A N 1
ATOM 696 C CA . SER A 1 86 ? 4.852 11.621 28.397 1.00 71.44 86 SER A CA 1
ATOM 697 C C . SER A 1 86 ? 4.494 13.118 28.467 1.00 71.44 86 SER A C 1
ATOM 699 O O . SER A 1 86 ? 4.260 13.755 27.430 1.00 71.44 86 SER A O 1
ATOM 701 N N . PRO A 1 87 ? 4.480 13.724 29.671 1.00 60.34 87 PRO A N 1
ATOM 702 C CA . PRO A 1 87 ? 4.123 15.131 29.860 1.00 60.34 87 PRO A CA 1
ATOM 703 C C . PRO A 1 87 ? 5.021 16.103 29.077 1.00 60.34 87 PRO A C 1
ATOM 705 O O . PRO A 1 87 ? 4.580 17.203 28.754 1.00 60.34 87 PRO A O 1
ATOM 708 N N . GLU A 1 88 ? 6.237 15.688 28.712 1.00 60.78 88 GLU A N 1
ATOM 709 C CA . GLU A 1 88 ? 7.175 16.452 27.874 1.00 60.78 88 GLU A CA 1
ATOM 710 C C . GLU A 1 88 ? 6.702 16.592 26.414 1.00 60.78 88 GLU A C 1
ATOM 712 O O . GLU A 1 88 ? 6.970 17.605 25.771 1.00 60.78 88 GLU A O 1
ATOM 717 N N . ASN A 1 89 ? 5.932 15.621 25.909 1.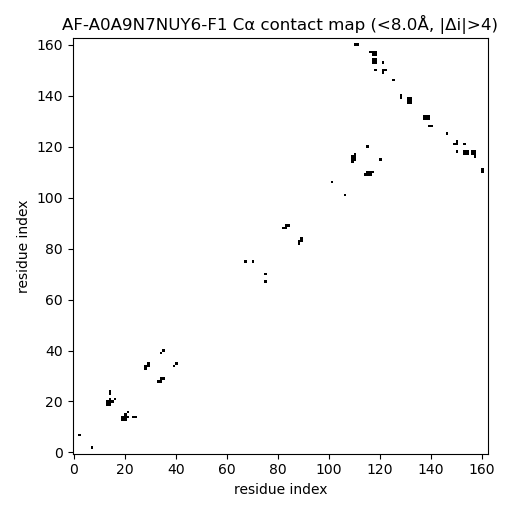00 55.66 89 ASN A N 1
ATOM 718 C CA . ASN A 1 89 ? 5.423 15.581 24.532 1.00 55.66 89 ASN A CA 1
ATOM 719 C C . ASN A 1 89 ? 3.998 16.134 24.396 1.00 55.66 89 ASN A C 1
ATOM 721 O O . ASN A 1 89 ? 3.505 16.341 23.283 1.00 55.66 89 ASN A O 1
ATOM 725 N N . THR A 1 90 ? 3.329 16.414 25.517 1.00 55.25 90 THR A N 1
ATOM 726 C CA . THR A 1 90 ? 1.970 16.963 25.522 1.00 55.25 90 THR A CA 1
ATOM 727 C C . THR A 1 90 ? 2.026 18.467 25.253 1.00 55.25 90 THR A C 1
ATOM 729 O O . THR A 1 90 ? 1.850 19.303 26.142 1.00 55.25 90 THR A O 1
ATOM 732 N N . THR A 1 91 ? 2.281 18.845 24.001 1.00 51.81 91 THR A N 1
ATOM 733 C CA . THR A 1 91 ? 2.115 20.232 23.567 1.00 51.81 91 THR A CA 1
ATOM 734 C C . THR A 1 91 ? 0.648 20.617 23.750 1.00 51.81 91 THR A C 1
ATOM 736 O O . THR A 1 91 ? -0.238 20.102 23.071 1.00 51.81 91 THR A O 1
ATOM 739 N N . LYS A 1 92 ? 0.383 21.539 24.686 1.00 54.75 92 LYS A N 1
ATOM 740 C CA . LYS A 1 92 ? -0.908 22.225 24.840 1.00 54.75 92 LYS A CA 1
ATOM 741 C C . LYS A 1 92 ? -1.148 23.085 23.599 1.00 54.75 92 LYS A C 1
ATOM 743 O O . LYS A 1 92 ? -0.934 24.293 23.619 1.00 54.75 92 LYS A O 1
ATOM 748 N N . THR A 1 93 ? -1.525 22.462 22.489 1.00 51.34 93 THR A N 1
ATOM 749 C CA . THR A 1 93 ? -1.940 23.189 21.295 1.00 51.34 93 THR A CA 1
ATOM 750 C C . THR A 1 93 ? -3.272 23.867 21.621 1.00 51.34 93 THR A C 1
ATOM 752 O O . THR A 1 93 ? -4.204 23.185 22.058 1.00 51.34 93 THR A O 1
ATOM 755 N N . PRO A 1 94 ? -3.387 25.200 21.479 1.00 52.66 94 PRO A N 1
ATOM 756 C CA . PRO A 1 94 ? -4.651 25.881 21.707 1.00 52.66 94 PRO A CA 1
ATOM 757 C C . PRO A 1 94 ? -5.703 25.308 20.754 1.00 52.66 94 PRO A C 1
ATOM 759 O O . PRO A 1 94 ? -5.454 25.178 19.555 1.00 52.66 94 PRO A O 1
ATOM 762 N N . GLN A 1 95 ? -6.863 24.936 21.303 1.00 60.47 95 GLN A N 1
ATOM 763 C CA . GLN A 1 95 ? -8.023 24.449 20.555 1.00 60.47 95 GLN A CA 1
ATOM 764 C C . GLN A 1 95 ? -8.559 25.552 19.630 1.00 60.47 95 GLN A C 1
ATOM 766 O O . GLN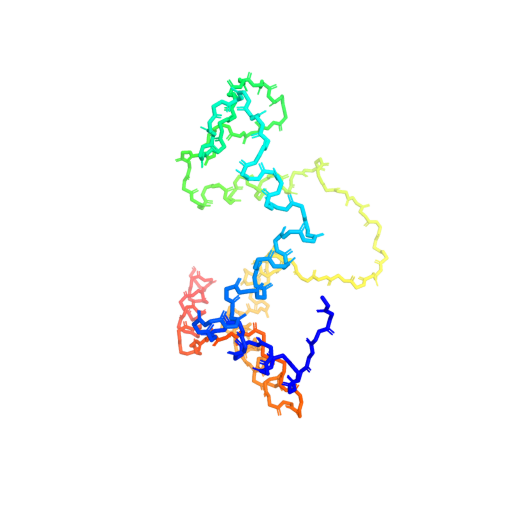 A 1 95 ? -9.532 26.234 19.935 1.00 60.47 95 GLN A O 1
ATOM 771 N N . LEU A 1 96 ? -7.939 25.716 18.468 1.00 58.72 96 LEU A N 1
ATOM 772 C CA . LEU A 1 96 ? -8.645 26.157 17.275 1.00 58.72 96 LEU A CA 1
ATOM 773 C C . LEU A 1 96 ? -9.251 24.899 16.658 1.00 58.72 96 LEU A C 1
ATOM 775 O O . LEU A 1 96 ? -8.534 23.940 16.374 1.00 58.72 96 LEU A O 1
ATOM 779 N N . SER A 1 97 ? -10.576 24.880 16.512 1.00 68.44 97 SER A N 1
ATOM 780 C CA . SER A 1 97 ? -11.364 23.759 15.988 1.00 68.44 97 SER A CA 1
ATOM 781 C C . SER A 1 97 ? -11.109 23.532 14.490 1.00 68.44 97 SER A C 1
ATOM 783 O O . SER A 1 97 ? -11.994 23.719 13.656 1.00 68.44 97 SER A O 1
ATOM 785 N N . SER A 1 98 ? -9.878 23.181 14.131 1.00 80.75 98 SER A N 1
ATOM 786 C CA . SER A 1 98 ? -9.521 22.752 12.784 1.00 80.75 98 SER A CA 1
ATOM 787 C C . SER A 1 98 ? -9.942 21.299 12.573 1.00 80.75 98 SER A C 1
ATOM 789 O O . SER A 1 98 ? -9.955 20.496 13.510 1.00 80.75 98 SER A O 1
ATOM 791 N N . PHE A 1 99 ? -10.269 20.952 11.330 1.00 86.75 99 PHE A N 1
ATOM 792 C CA . PHE A 1 99 ? -10.480 19.564 10.943 1.00 86.75 99 PHE A CA 1
ATOM 793 C C . PHE A 1 99 ? -9.212 18.746 11.224 1.00 86.75 99 PHE A C 1
ATOM 795 O O . PHE A 1 99 ? -8.113 19.128 10.819 1.00 86.75 99 PHE A O 1
ATOM 802 N N . ARG A 1 100 ? -9.375 17.602 11.898 1.00 87.50 100 ARG A N 1
ATOM 803 C CA . ARG A 1 100 ? -8.304 16.631 12.133 1.00 87.50 100 ARG A CA 1
ATOM 804 C C . ARG A 1 100 ? -8.776 15.229 11.774 1.00 87.50 100 ARG A C 1
ATOM 806 O O . ARG A 1 100 ? -9.928 14.874 12.022 1.00 87.50 100 ARG A O 1
ATOM 813 N N . HIS A 1 101 ? -7.870 14.422 11.236 1.00 90.50 101 HIS A N 1
ATOM 814 C CA . HIS A 1 101 ? -8.125 12.997 11.068 1.00 90.50 101 HIS A CA 1
ATOM 815 C C . HIS A 1 101 ? -8.135 12.290 12.426 1.00 90.50 101 HIS A C 1
ATOM 817 O O . HIS A 1 101 ? -7.445 12.700 13.361 1.00 90.50 101 HIS A O 1
ATOM 823 N N . GLN A 1 102 ? -8.925 11.222 12.525 1.00 91.44 102 GLN A N 1
ATOM 824 C CA . GLN A 1 102 ? -8.920 10.356 13.699 1.00 91.44 102 GLN A CA 1
ATOM 825 C C . GLN A 1 102 ? -7.622 9.549 13.745 1.00 91.44 102 GLN A C 1
ATOM 827 O O . GLN A 1 102 ? -7.194 8.986 12.737 1.00 91.44 102 GLN A O 1
ATOM 832 N N . THR A 1 103 ? -7.001 9.500 14.918 1.00 93.19 103 THR A N 1
ATOM 833 C CA . THR A 1 103 ? -5.758 8.759 15.153 1.00 93.19 103 THR A CA 1
ATOM 834 C C . THR A 1 103 ? -6.035 7.342 15.655 1.00 93.19 103 THR A C 1
ATOM 836 O O . THR A 1 103 ? -7.136 7.033 16.108 1.00 93.19 103 THR A O 1
ATOM 839 N N . ILE A 1 104 ? -5.013 6.480 15.645 1.00 94.06 104 ILE A N 1
ATOM 840 C CA . ILE A 1 104 ? -5.095 5.138 16.249 1.00 94.06 104 ILE A CA 1
ATOM 841 C C . ILE A 1 104 ? -5.501 5.233 17.729 1.00 94.06 104 ILE A C 1
ATOM 843 O O . ILE A 1 104 ? -6.333 4.454 18.187 1.00 94.06 104 ILE A O 1
ATOM 847 N N . MET A 1 105 ? -4.967 6.221 18.456 1.00 91.62 105 MET A N 1
ATOM 848 C CA . MET A 1 105 ? -5.283 6.448 19.867 1.00 91.62 105 MET A CA 1
ATOM 849 C C . MET A 1 105 ? -6.746 6.861 20.076 1.00 91.62 105 MET A C 1
ATOM 851 O O . MET A 1 105 ? -7.362 6.443 21.052 1.00 91.62 105 MET A O 1
ATOM 855 N N . ASP A 1 106 ? -7.320 7.640 19.154 1.00 93.44 106 ASP A N 1
ATOM 856 C CA . ASP A 1 106 ? -8.736 8.020 19.213 1.00 93.44 106 ASP A CA 1
ATOM 857 C C . ASP A 1 106 ? -9.641 6.789 19.070 1.00 93.44 106 ASP A C 1
ATOM 859 O O . ASP A 1 106 ? -10.563 6.610 19.861 1.00 93.44 106 ASP A O 1
ATOM 863 N N . TYR A 1 107 ? -9.341 5.895 18.120 1.00 95.88 107 TYR A N 1
ATOM 864 C CA . TYR A 1 107 ? -10.067 4.628 17.975 1.00 95.88 107 TYR A CA 1
ATOM 865 C C . TYR A 1 107 ? -9.881 3.715 19.187 1.00 95.88 107 TYR A C 1
ATOM 867 O O . TYR A 1 107 ? -10.858 3.164 19.685 1.00 95.88 107 TYR A O 1
ATOM 875 N N . ALA A 1 108 ? -8.652 3.577 19.695 1.00 94.12 108 ALA A N 1
ATOM 876 C CA . ALA A 1 108 ? -8.373 2.767 20.878 1.00 94.12 108 ALA A CA 1
ATOM 877 C C . ALA A 1 108 ? -9.171 3.256 22.098 1.00 94.12 108 ALA A C 1
ATOM 879 O O . ALA A 1 108 ? -9.788 2.445 22.790 1.00 94.12 108 ALA A O 1
ATOM 880 N N . LYS A 1 109 ? -9.223 4.578 22.314 1.00 93.50 109 LYS A N 1
ATOM 881 C CA . LYS A 1 109 ? -10.031 5.210 23.365 1.00 93.50 109 LYS A CA 1
ATOM 882 C C . LYS A 1 109 ? -11.523 4.977 23.149 1.00 93.50 109 LYS A C 1
ATOM 884 O O . LYS A 1 109 ? -12.191 4.584 24.095 1.00 93.50 109 LYS A O 1
ATOM 889 N N . ALA A 1 110 ? -12.023 5.153 21.927 1.00 96.12 110 ALA A N 1
ATOM 890 C CA . ALA A 1 110 ? -13.438 4.966 21.604 1.00 96.12 110 ALA A CA 1
ATOM 891 C C . ALA A 1 110 ? -13.903 3.501 21.737 1.00 96.12 110 ALA A C 1
ATOM 893 O O . ALA A 1 110 ? -15.054 3.246 22.089 1.00 96.12 110 ALA A O 1
ATOM 894 N N . TYR A 1 111 ? -13.018 2.530 21.483 1.00 97.12 111 TYR A N 1
ATOM 895 C CA . TYR A 1 111 ? -13.291 1.112 21.738 1.00 97.12 111 TYR A CA 1
ATOM 896 C C . TYR A 1 111 ? -13.300 0.797 23.236 1.00 97.12 111 TYR A C 1
ATOM 898 O O . TYR A 1 111 ? -14.202 0.106 23.704 1.00 97.12 111 TYR A O 1
ATOM 906 N N . ALA A 1 112 ? -12.331 1.328 23.988 1.00 94.50 112 ALA A N 1
ATOM 907 C CA . ALA A 1 112 ? -12.235 1.136 25.435 1.00 94.50 112 ALA A CA 1
ATOM 908 C C . ALA A 1 112 ? -13.367 1.833 26.212 1.00 94.50 112 ALA A C 1
ATOM 910 O O . ALA A 1 112 ? -13.798 1.333 27.244 1.00 94.50 112 ALA A O 1
ATOM 911 N N . SER A 1 113 ? -13.871 2.969 25.719 1.00 94.94 113 SER A N 1
ATOM 912 C CA . SER A 1 113 ? -15.011 3.691 26.299 1.00 94.94 113 SER A CA 1
ATOM 913 C C . SER A 1 113 ? -16.376 3.161 25.845 1.00 94.94 113 SER A C 1
ATOM 915 O O . SER A 1 113 ? -17.401 3.707 26.249 1.00 94.94 113 SER A O 1
ATOM 917 N N . HIS A 1 114 ? -16.403 2.127 24.996 1.00 93.62 114 HIS A N 1
ATOM 918 C CA . HIS A 1 114 ? -17.609 1.581 24.366 1.00 93.62 114 HIS A CA 1
ATOM 919 C C . HIS A 1 114 ? -18.430 2.593 23.540 1.00 93.62 114 HIS A C 1
ATOM 921 O O . HIS A 1 114 ? -19.602 2.349 23.253 1.00 93.62 114 HIS A O 1
ATOM 927 N N . GLU A 1 115 ? -17.830 3.706 23.107 1.00 95.69 115 GLU A N 1
ATOM 928 C CA . GLU A 1 115 ? -18.470 4.670 22.200 1.00 95.69 115 GLU A CA 1
ATOM 929 C C . GLU A 1 115 ? -18.704 4.060 20.808 1.00 95.69 115 GLU A C 1
ATOM 931 O O . GLU A 1 115 ? -19.699 4.335 20.135 1.00 95.69 115 GLU A O 1
ATOM 936 N N . THR A 1 116 ? -17.789 3.197 20.367 1.00 96.25 116 THR A N 1
ATOM 937 C CA . THR A 1 116 ? -17.899 2.440 19.118 1.00 96.25 116 THR A CA 1
ATOM 938 C C . THR A 1 116 ? -17.257 1.064 19.281 1.00 96.25 116 THR A C 1
ATOM 940 O O . THR A 1 116 ? -16.538 0.806 20.242 1.00 96.25 116 THR A O 1
ATOM 943 N N . THR A 1 117 ? -17.499 0.154 18.339 1.00 97.31 117 THR A N 1
ATOM 944 C CA . THR A 1 117 ? -16.894 -1.186 18.333 1.00 97.31 117 THR A CA 1
ATOM 945 C C . THR A 1 117 ? -16.098 -1.404 17.049 1.00 97.31 117 THR A C 1
ATOM 947 O O . THR A 1 117 ? -16.466 -0.854 16.003 1.00 97.31 117 THR A O 1
ATOM 950 N N . PRO A 1 118 ? -15.042 -2.239 17.075 1.00 98.00 118 PRO A N 1
ATOM 951 C CA . PRO A 1 118 ? -14.331 -2.622 15.858 1.00 98.00 118 PRO A CA 1
ATOM 952 C C . PRO A 1 118 ? -15.270 -3.154 14.762 1.00 98.00 118 PRO A C 1
ATOM 954 O O . PRO A 1 118 ? -15.094 -2.825 13.593 1.00 98.00 118 PRO A O 1
ATOM 957 N N . THR A 1 119 ? -16.314 -3.904 15.137 1.00 97.56 119 THR A N 1
ATOM 958 C CA . THR A 1 119 ? -17.336 -4.418 14.203 1.00 97.56 119 THR A CA 1
ATOM 959 C C . THR A 1 119 ? -18.107 -3.298 13.512 1.00 97.56 119 THR A C 1
ATOM 961 O O . THR A 1 119 ? -18.257 -3.319 12.292 1.00 97.56 119 THR A O 1
ATOM 964 N N . LEU A 1 120 ? -18.562 -2.290 14.261 1.00 97.50 120 LEU A N 1
ATOM 965 C CA . LEU A 1 120 ? -19.290 -1.155 13.693 1.00 97.50 120 LEU A CA 1
ATOM 966 C C . LEU A 1 120 ? -18.402 -0.334 12.748 1.00 97.50 120 LEU A C 1
ATOM 968 O O . LEU A 1 120 ? -18.855 0.113 11.694 1.00 97.50 120 LEU A O 1
ATOM 972 N N . VAL A 1 121 ? -17.128 -0.153 13.105 1.00 97.94 121 VAL A N 1
ATOM 973 C CA . VAL A 1 121 ? -16.144 0.523 12.249 1.00 97.94 121 VAL A CA 1
ATOM 974 C C . VAL A 1 121 ? -15.909 -0.268 10.961 1.00 97.94 121 VAL A C 1
ATOM 976 O O . VAL A 1 121 ? -15.953 0.317 9.879 1.00 97.94 121 VAL A O 1
ATOM 979 N N . ALA A 1 122 ? -15.742 -1.588 11.050 1.00 98.00 122 ALA A N 1
ATOM 980 C CA . ALA A 1 122 ? -15.562 -2.461 9.892 1.00 98.00 122 ALA A CA 1
ATOM 981 C C . ALA A 1 122 ? -16.777 -2.448 8.949 1.00 98.00 122 ALA A C 1
ATOM 983 O O . ALA A 1 122 ? -16.614 -2.291 7.741 1.00 98.00 122 ALA A O 1
ATOM 984 N N . GLN A 1 123 ? -17.998 -2.522 9.486 1.00 97.94 123 GLN A N 1
ATOM 985 C CA . GLN A 1 123 ? -19.229 -2.423 8.694 1.00 97.94 123 GLN A CA 1
ATOM 986 C C . GLN A 1 123 ? -19.328 -1.086 7.952 1.00 97.94 123 GLN A C 1
ATOM 988 O O . GLN A 1 123 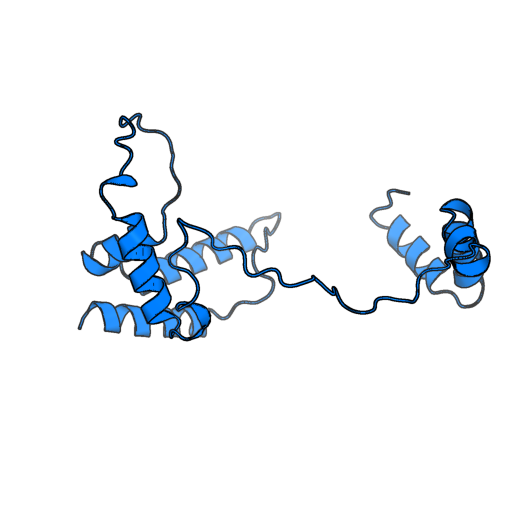? -19.646 -1.052 6.763 1.00 97.94 123 GLN A O 1
ATOM 993 N N . ARG A 1 124 ? -19.015 0.026 8.632 1.00 97.44 124 ARG A N 1
ATOM 994 C CA . ARG A 1 124 ? -18.991 1.358 8.010 1.00 97.44 124 ARG A CA 1
ATOM 995 C C . ARG A 1 124 ? -17.938 1.442 6.909 1.00 97.44 124 ARG A C 1
ATOM 997 O O . ARG A 1 124 ? -18.226 2.004 5.858 1.00 97.44 124 ARG A O 1
ATOM 1004 N N . LEU A 1 125 ? -16.750 0.881 7.130 1.00 96.12 125 LEU A N 1
ATOM 1005 C CA . LEU A 1 125 ? -15.690 0.831 6.125 1.00 96.12 125 LEU A CA 1
ATOM 1006 C C . LEU A 1 125 ? -16.154 0.077 4.874 1.00 96.12 125 LEU A C 1
ATOM 1008 O O . LEU A 1 125 ? -16.076 0.627 3.780 1.00 96.12 125 LEU A O 1
ATOM 1012 N N . ILE A 1 126 ? -16.688 -1.136 5.040 1.00 96.12 126 ILE A N 1
ATOM 1013 C CA . ILE A 1 126 ? -17.199 -1.964 3.937 1.00 96.12 126 ILE A CA 1
ATOM 1014 C C . ILE A 1 126 ? -18.282 -1.211 3.155 1.00 96.12 126 ILE A C 1
ATOM 1016 O O . ILE A 1 126 ? -18.205 -1.112 1.931 1.00 96.12 126 ILE A O 1
ATOM 1020 N N . ALA A 1 127 ? -19.236 -0.587 3.852 1.00 95.50 127 ALA A N 1
ATOM 1021 C CA . ALA A 1 127 ? -20.282 0.207 3.212 1.00 95.50 127 ALA A CA 1
ATOM 1022 C C . ALA A 1 127 ? -19.711 1.356 2.359 1.00 95.50 127 ALA A C 1
ATOM 1024 O O . ALA A 1 127 ? -20.165 1.575 1.237 1.00 95.50 127 ALA A O 1
ATOM 1025 N N . ARG A 1 128 ? -18.682 2.064 2.848 1.00 93.94 128 ARG A N 1
ATOM 1026 C CA . ARG A 1 128 ? -18.016 3.140 2.091 1.00 93.94 128 ARG A CA 1
ATOM 1027 C C . ARG A 1 128 ? -17.221 2.623 0.896 1.00 93.94 128 ARG A C 1
ATOM 1029 O O . ARG A 1 128 ? -17.203 3.279 -0.144 1.00 93.94 128 ARG A O 1
ATOM 1036 N N . VAL A 1 129 ? -16.583 1.461 1.019 1.00 93.25 129 VAL A N 1
ATOM 1037 C CA . VAL A 1 129 ? -15.871 0.816 -0.095 1.00 93.25 129 VAL A CA 1
ATOM 1038 C C . VAL A 1 129 ? -16.846 0.441 -1.212 1.00 93.25 129 VAL A C 1
ATOM 1040 O O . VAL A 1 129 ? -16.571 0.735 -2.379 1.00 93.25 129 VAL A O 1
ATOM 1043 N N . HIS A 1 130 ? -18.007 -0.121 -0.867 1.00 91.75 130 HIS A N 1
ATOM 1044 C CA . HIS A 1 130 ? -19.076 -0.426 -1.824 1.00 91.75 130 HIS A CA 1
ATOM 1045 C C . HIS A 1 130 ? -19.660 0.820 -2.474 1.00 91.75 130 HIS A C 1
ATOM 1047 O O . HIS A 1 130 ? -19.812 0.859 -3.696 1.00 91.75 130 HIS A O 1
ATOM 1053 N N . GLU A 1 131 ? -19.937 1.857 -1.683 1.00 91.81 131 GLU A N 1
ATOM 1054 C CA . GLU A 1 131 ? -20.428 3.143 -2.184 1.00 91.81 131 GLU A CA 1
ATOM 1055 C C . GLU A 1 131 ? -19.453 3.737 -3.209 1.00 91.81 131 GLU A C 1
ATOM 1057 O O . GLU A 1 131 ? -19.866 4.095 -4.309 1.00 91.81 131 GLU A O 1
ATOM 1062 N N . SER A 1 132 ? -18.155 3.766 -2.891 1.00 90.62 132 SER A N 1
ATOM 1063 C CA . SER A 1 132 ? -17.095 4.270 -3.776 1.00 90.62 132 SER A CA 1
ATOM 1064 C C . SER A 1 132 ? -16.948 3.451 -5.064 1.00 90.62 132 SER A C 1
ATOM 1066 O O . SER A 1 132 ? -16.705 3.998 -6.143 1.00 90.62 132 SER A O 1
ATOM 1068 N N . SER A 1 133 ? -17.118 2.133 -4.966 1.00 87.81 133 SER A N 1
ATOM 1069 C CA . SER A 1 133 ? -16.970 1.211 -6.099 1.00 87.81 133 SER A CA 1
ATOM 1070 C C . SER A 1 133 ? -18.198 1.181 -7.012 1.00 87.81 133 SER A C 1
ATOM 1072 O O . SER A 1 133 ? -18.081 0.816 -8.176 1.00 87.81 133 SER A O 1
ATOM 1074 N N . SER A 1 134 ? -19.366 1.593 -6.515 1.00 86.50 134 SER A N 1
ATOM 1075 C CA . SER A 1 134 ? -20.627 1.598 -7.273 1.00 86.50 134 SER A CA 1
ATOM 1076 C C . SER A 1 134 ? -20.868 2.897 -8.054 1.00 86.50 134 SER A C 1
ATOM 1078 O O . SER A 1 134 ? -21.877 3.034 -8.747 1.00 86.50 134 SER A O 1
ATOM 1080 N N . GLN A 1 135 ? -19.972 3.883 -7.938 1.00 86.00 135 GLN A N 1
ATOM 1081 C CA . GLN A 1 135 ? -20.092 5.156 -8.648 1.00 86.00 135 GLN A CA 1
ATOM 1082 C C . GLN A 1 135 ? -19.820 5.010 -10.152 1.00 86.00 135 GLN A C 1
ATOM 1084 O O . GLN A 1 135 ? -19.127 4.104 -10.606 1.00 86.00 135 GLN A O 1
ATOM 1089 N N . LYS A 1 136 ? -20.327 5.972 -10.941 1.00 84.56 136 LYS A N 1
ATOM 1090 C CA . LYS A 1 136 ? -20.142 6.038 -12.406 1.00 84.56 136 LYS A CA 1
ATOM 1091 C C . LYS A 1 136 ? -18.668 5.968 -12.829 1.00 84.56 136 LYS A C 1
ATOM 1093 O O . LYS A 1 136 ? -18.356 5.475 -13.909 1.00 84.56 136 LYS A O 1
ATOM 1098 N N . LEU A 1 137 ? -17.787 6.500 -11.987 1.00 84.88 137 LEU A N 1
ATOM 1099 C CA . LEU A 1 137 ? -16.345 6.342 -12.082 1.00 84.88 137 LEU A CA 1
ATOM 1100 C C . LEU A 1 137 ? -15.913 5.581 -10.826 1.00 84.88 137 LEU A C 1
ATOM 1102 O O . LEU A 1 137 ? -15.742 6.219 -9.787 1.00 84.88 137 LEU A O 1
ATOM 1106 N N . PRO A 1 138 ? -15.813 4.241 -10.883 1.00 83.25 138 PRO A N 1
ATOM 1107 C CA . PRO A 1 138 ? -15.497 3.452 -9.704 1.00 83.25 138 PRO A CA 1
ATOM 1108 C C . PRO A 1 138 ? -14.112 3.846 -9.191 1.00 83.25 138 PRO A C 1
ATOM 1110 O O . PRO A 1 138 ? -13.108 3.713 -9.894 1.00 83.25 138 PRO A O 1
ATOM 1113 N N . MET A 1 139 ? -14.058 4.347 -7.959 1.00 85.06 139 MET A N 1
ATOM 1114 C CA . MET A 1 139 ? -12.803 4.591 -7.255 1.00 85.06 139 MET A CA 1
ATOM 1115 C C . MET A 1 139 ? -12.491 3.355 -6.411 1.00 85.06 139 MET A C 1
ATOM 1117 O O . MET A 1 139 ? -12.889 3.254 -5.248 1.00 85.06 139 MET A O 1
ATOM 1121 N N . SER A 1 140 ? -11.815 2.385 -7.026 1.00 86.00 140 SER A N 1
ATOM 1122 C CA . SER A 1 140 ? -11.402 1.144 -6.367 1.00 86.00 140 SER A CA 1
ATOM 1123 C C . SER A 1 140 ? -10.170 1.388 -5.493 1.00 86.00 140 SER A C 1
ATOM 1125 O O . SER A 1 140 ? -9.038 1.325 -5.967 1.00 86.00 140 SER A O 1
ATOM 1127 N N . PHE A 1 141 ? -10.390 1.667 -4.205 1.00 88.75 141 PHE A N 1
ATOM 1128 C CA . PHE A 1 141 ? -9.305 1.804 -3.222 1.00 88.75 141 PHE A CA 1
ATOM 1129 C C . PHE A 1 141 ? -8.561 0.487 -2.969 1.00 88.75 141 PHE A C 1
ATOM 1131 O O . PHE A 1 141 ? -7.367 0.497 -2.680 1.00 88.75 141 PHE A O 1
ATOM 1138 N N . PHE A 1 142 ? -9.264 -0.641 -3.092 1.00 91.50 142 PHE A N 1
ATOM 1139 C CA . PHE A 1 142 ? -8.728 -1.979 -2.874 1.00 91.50 142 PHE A CA 1
ATOM 1140 C C . PHE A 1 142 ? -8.840 -2.801 -4.157 1.00 91.50 142 PHE A C 1
ATOM 1142 O O . PHE A 1 142 ? -9.885 -2.802 -4.804 1.00 91.50 142 PHE A O 1
ATOM 1149 N N . ILE A 1 143 ? -7.771 -3.522 -4.508 1.00 91.69 143 ILE A N 1
ATOM 1150 C CA . ILE A 1 143 ? -7.780 -4.490 -5.620 1.00 91.69 143 ILE A CA 1
ATOM 1151 C C . ILE A 1 143 ? -8.336 -5.859 -5.202 1.00 91.69 143 ILE A C 1
ATOM 1153 O O . ILE A 1 143 ? -8.736 -6.642 -6.056 1.00 91.69 143 ILE A O 1
ATOM 1157 N N . ASN A 1 144 ? -8.334 -6.154 -3.898 1.00 92.25 144 ASN A N 1
ATOM 1158 C CA . ASN A 1 144 ? -8.850 -7.387 -3.312 1.00 92.25 144 ASN A CA 1
ATOM 1159 C C . ASN A 1 144 ? -9.242 -7.136 -1.847 1.00 92.25 144 ASN A C 1
ATOM 1161 O O . ASN A 1 144 ? -8.468 -6.524 -1.109 1.00 92.25 144 ASN A O 1
ATOM 1165 N N . PHE A 1 145 ? -10.414 -7.614 -1.432 1.00 93.06 145 PHE A N 1
ATOM 1166 C CA . PHE A 1 145 ? -10.850 -7.643 -0.036 1.00 93.06 145 PHE A CA 1
ATOM 1167 C C . PHE A 1 145 ? -11.895 -8.750 0.169 1.00 93.06 145 PHE A C 1
ATOM 1169 O O . PHE A 1 145 ? -12.610 -9.107 -0.764 1.00 93.06 145 PHE A O 1
ATOM 1176 N N . CYS A 1 146 ? -11.976 -9.289 1.387 1.00 96.31 146 CYS A N 1
ATOM 1177 C CA . CYS A 1 146 ? -12.971 -10.287 1.786 1.00 96.31 146 CYS A CA 1
ATOM 1178 C C . CYS A 1 146 ? -13.758 -9.739 2.977 1.00 96.31 146 CYS A C 1
ATOM 1180 O O . CYS A 1 146 ? -13.203 -9.526 4.056 1.00 96.31 146 CYS A O 1
ATOM 1182 N N . GLU A 1 147 ? -15.042 -9.465 2.761 1.00 96.50 147 GLU A N 1
ATOM 1183 C CA . GLU A 1 147 ? -15.921 -8.872 3.773 1.00 96.50 147 GLU A CA 1
ATOM 1184 C C . GLU A 1 147 ? -16.104 -9.798 4.965 1.00 96.50 147 GLU A C 1
ATOM 1186 O O . GLU A 1 147 ? -16.068 -9.350 6.110 1.00 96.50 147 GLU A O 1
ATOM 1191 N N . GLU A 1 148 ? -16.243 -11.094 4.702 1.00 97.31 148 GLU A N 1
ATOM 1192 C CA . GLU A 1 148 ? -16.415 -12.116 5.721 1.00 97.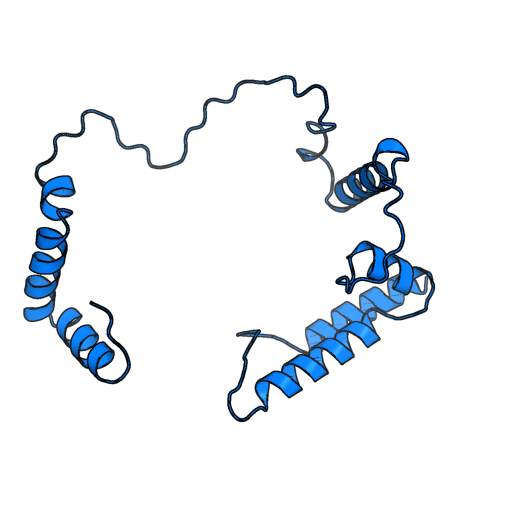31 148 GLU A CA 1
ATOM 1193 C C . GLU A 1 148 ? -15.202 -12.161 6.648 1.00 97.31 148 GLU A C 1
ATOM 1195 O O . GLU A 1 148 ? -15.361 -12.199 7.867 1.00 97.31 148 GLU A O 1
ATOM 1200 N N . ASP A 1 149 ? -13.990 -12.099 6.089 1.00 97.88 149 ASP A N 1
ATOM 1201 C CA . ASP A 1 149 ? -12.762 -12.120 6.878 1.00 97.88 149 ASP A CA 1
ATOM 1202 C C . ASP A 1 149 ? -12.575 -10.827 7.682 1.00 97.88 149 ASP A C 1
ATOM 1204 O O . ASP A 1 149 ? -12.257 -10.879 8.872 1.00 97.88 149 ASP A O 1
ATOM 1208 N N . ILE A 1 150 ? -12.862 -9.668 7.080 1.00 97.81 150 ILE A N 1
ATOM 1209 C CA . ILE A 1 150 ? -12.832 -8.371 7.771 1.00 97.81 150 ILE A CA 1
ATOM 1210 C C . ILE A 1 150 ? -13.806 -8.373 8.956 1.00 97.81 150 ILE A C 1
ATOM 1212 O O . ILE A 1 150 ? -13.433 -7.999 10.071 1.00 97.81 150 ILE A O 1
ATOM 1216 N N . LEU A 1 151 ? -15.046 -8.819 8.742 1.00 98.12 151 LEU A N 1
ATOM 1217 C CA . LEU A 1 151 ? -16.065 -8.879 9.789 1.00 98.12 151 LEU A CA 1
ATOM 1218 C C . LEU A 1 151 ? -15.717 -9.914 10.861 1.00 98.12 151 LEU A C 1
ATOM 1220 O O . LEU A 1 151 ? -15.909 -9.641 12.046 1.00 98.12 151 LEU A O 1
ATOM 1224 N N . ARG A 1 152 ? -15.157 -11.068 10.485 1.00 98.19 152 ARG A N 1
ATOM 1225 C CA . ARG A 1 152 ? -14.676 -12.086 11.430 1.00 98.19 152 ARG A CA 1
ATOM 1226 C C . ARG A 1 152 ? -13.601 -11.515 12.356 1.00 98.19 152 ARG A C 1
ATOM 1228 O O . ARG A 1 152 ? -13.752 -11.592 13.575 1.00 98.19 152 ARG A O 1
ATOM 1235 N N . GLN A 1 153 ? -12.567 -10.881 11.800 1.00 98.19 153 GLN A N 1
ATOM 1236 C CA . GLN A 1 153 ? -11.500 -10.248 12.583 1.00 98.19 153 GLN A CA 1
ATOM 1237 C C . GLN A 1 153 ? -12.038 -9.121 13.484 1.00 98.19 153 GLN A C 1
ATOM 1239 O O . GLN A 1 153 ? -11.630 -8.988 14.643 1.00 98.19 153 GLN A O 1
ATOM 1244 N N . ALA A 1 154 ? -12.983 -8.321 12.983 1.00 98.00 154 ALA A N 1
ATOM 1245 C CA . ALA A 1 154 ? -13.593 -7.230 13.736 1.00 98.00 154 ALA A CA 1
ATOM 1246 C C . ALA A 1 154 ? -14.473 -7.729 14.896 1.00 98.00 154 ALA A C 1
ATOM 1248 O O . ALA A 1 154 ? -14.424 -7.155 15.990 1.00 98.00 154 ALA A O 1
ATOM 1249 N N . ASN A 1 155 ? -15.215 -8.820 14.696 1.00 97.88 155 ASN A N 1
ATOM 1250 C CA . ASN A 1 155 ? -15.998 -9.482 15.739 1.00 97.88 155 ASN A CA 1
ATOM 1251 C C . ASN A 1 155 ? -15.087 -10.029 16.843 1.00 97.88 155 ASN A C 1
ATOM 1253 O O . ASN A 1 155 ? -15.289 -9.715 18.014 1.00 97.88 155 ASN A O 1
ATOM 1257 N N . GLU A 1 156 ? -14.037 -10.772 16.481 1.00 98.06 156 GLU A N 1
ATOM 1258 C CA . GLU A 1 156 ? -13.046 -11.281 17.438 1.00 98.06 156 GLU A CA 1
ATOM 1259 C C . GLU A 1 156 ? -12.389 -10.146 18.236 1.00 98.06 156 GLU A C 1
ATOM 1261 O O . GLU A 1 156 ? -12.191 -10.263 19.445 1.00 98.06 156 GLU A O 1
ATOM 1266 N N . SER A 1 157 ? -12.091 -9.020 17.583 1.00 97.44 157 SER A N 1
ATOM 1267 C CA . SER A 1 157 ? -11.570 -7.827 18.254 1.00 97.44 157 SER A CA 1
ATOM 1268 C C . SER A 1 157 ? -12.589 -7.194 19.197 1.00 97.44 157 SER A C 1
ATOM 1270 O O . SER A 1 157 ? -12.255 -6.869 20.332 1.00 97.44 157 SER A O 1
ATOM 1272 N N . SER A 1 158 ? -13.848 -7.082 18.774 1.00 97.06 158 SER A N 1
ATOM 1273 C CA . SER A 1 158 ? -14.923 -6.520 19.600 1.00 97.06 158 SER A CA 1
ATOM 1274 C C . SER A 1 158 ? -15.149 -7.347 20.865 1.00 97.06 158 SER A C 1
ATOM 1276 O O . SER A 1 158 ? -15.304 -6.777 21.939 1.00 97.06 158 SER A O 1
ATOM 1278 N N . LEU A 1 159 ? -15.073 -8.679 20.763 1.00 97.00 159 LEU A N 1
ATOM 1279 C CA . LEU A 1 159 ? -15.144 -9.578 21.916 1.00 97.00 159 LEU A CA 1
ATOM 1280 C C . LEU A 1 159 ? -13.986 -9.364 22.899 1.00 97.00 159 LEU A C 1
ATOM 1282 O O . LEU A 1 159 ? -14.192 -9.489 24.100 1.00 97.00 159 LEU A O 1
ATOM 1286 N N . ARG A 1 160 ? -12.777 -9.032 22.424 1.00 96.19 160 ARG A N 1
ATOM 1287 C CA . ARG A 1 160 ? -11.641 -8.724 23.312 1.00 96.19 160 ARG A CA 1
ATOM 1288 C C . ARG A 1 160 ? -11.850 -7.440 24.112 1.00 96.19 160 ARG A C 1
ATOM 1290 O O . ARG A 1 160 ? -11.420 -7.402 25.251 1.00 96.19 160 ARG A O 1
ATOM 1297 N N . TYR A 1 161 ? -12.514 -6.435 23.542 1.00 93.31 161 TYR A N 1
ATOM 1298 C CA . TYR A 1 161 ? -12.847 -5.189 24.247 1.00 93.31 161 TYR A CA 1
ATOM 1299 C C . TYR A 1 161 ? -14.037 -5.320 25.211 1.00 93.31 161 TYR A C 1
ATOM 1301 O O . TYR A 1 161 ? -14.264 -4.421 26.008 1.00 93.31 161 TYR A O 1
ATOM 1309 N N . GLN A 1 162 ? -14.818 -6.401 25.119 1.00 90.81 162 GLN A N 1
ATOM 1310 C CA . GLN A 1 162 ? -15.945 -6.675 26.022 1.00 90.81 162 GLN A CA 1
ATOM 1311 C C . GLN A 1 162 ? -15.554 -7.492 27.263 1.00 90.81 162 GLN A C 1
ATOM 1313 O O . GLN A 1 162 ? -16.361 -7.595 28.185 1.00 90.81 162 GLN A O 1
ATOM 1318 N N . ARG A 1 163 ? -14.375 -8.121 27.251 1.00 80.88 163 ARG A N 1
ATOM 1319 C CA . ARG A 1 163 ? -13.824 -8.887 28.377 1.00 80.88 163 ARG A CA 1
ATOM 1320 C C . ARG A 1 163 ? -13.102 -7.961 29.340 1.00 80.88 163 ARG A C 1
ATOM 1322 O O . ARG A 1 163 ? -13.223 -8.224 30.553 1.00 80.88 163 ARG A O 1
#

Secondary structure (DSSP, 8-state):
----THHHHHHHHHHHSTTHHHHHHHHHHHHTTHHHHHHH----SPP--S----------TT---TTTTTS-HHHHHHHHHHHHHSTTT-----------PPPHHHHHHHHHTTSS-HHHHHHHHHHHHHHHHTSSS---S-S---HHHHHHHHHHHHHHHH-

Foldseek 3Di:
DDDDDPRVVVVVVLLPDPPSVVVVVVCVCVVVCVCVCPPPDDDPDDDDPDDDDDDDPDPPVPDPPPCLVVDDPVVNVVVVVCVCPPPVNPPPDPDPPDDDDQDPVNVVVCLLVVVDALLRVLVVVVVVQVVQCPDPPRPRPDPDDDSVVSNVVRVVRSVVSVD

InterPro domains:
  IPR036928 Amidase signature (AS) superfamily [G3DSA:3.90.1300.10] (64-163)

Mean predicted aligned error: 9.5 Å

pLDDT: mean 86.92, std 12.35, range [51.34, 98.19]

Organism: Striga hermonthica (NCBI:txid68872)

Radius of gyration: 27.12 Å; Cα contacts (8 Å, |Δi|>4): 55; chains: 1; bounding box: 57×38×65 Å

Nearest PDB structures (foldseek):
  6dii-assembly6_K  TM=8.169E-01  e=1.370E-06  Arabidopsis thaliana
  8ey9-assembly3_C  TM=8.215E-01  e=2.803E-06  Arabidopsis thaliana
  3j6b-assembly1_T  TM=2.216E-01  e=5.563E+00  Saccharomyces cerevisiae

Sequence (163 aa):
PRMAGFLVRVVAWLLESPIFGGILLYFLKKNNLIHQLVSFAKIQEPPLFVPSHPYEEIEEKDVKGPELHYMSPAERVQQVVFCLESPENTTKTPQLSSFRHQTIMDYAKAYASHETTPTLVAQRLIARVHESSSQKLPMSFFINFCEEDILRQANESSLRYQR